Protein 1U2P (pdb70)

B-factor: mean 15.15, std 8.11, range [4.14, 44.36]

GO terms:
  GO:0005576 extracellular region (C, IDA)
  GO:0004725 protein tyrosine phosphatase activity (F, IDA)
  GO:0052067 symbiont-mediated perturbation of host phagocytosis (P, IMP)
  GO:0005515 protein binding (F, IPI)
  GO:0004725 protein tyrosine phosphatase activity (F, EXP)
  GO:0042025 host cell nucleus (C, EXP)
  GO:0005576 extracellular region (C, EXP)
  GO:0030430 host cell cytoplasm (C, EXP)
  GO:0004725 protein tyrosine phosphatase activity (F, TAS)
  GO:0005829 cytosol (C, TAS)
  GO:0033668 symbiont-mediated suppression of host apoptosis (P, TAS)
  GO:0141159 symbiont-mediated suppression of host phagosome acidification (P, EXP)
  GO:0052170 symbiont-mediated suppression of host innate immune response (P, EXP)
  GO:0052170 symbiont-mediated suppression of host innate immune response (P, IMP)

Foldseek 3Di:
DAEEEEEEAFQQAQRVLLQQVLLVVCVVVVCNVVYHYYYAHQYHPQAQHFHPPLRCVLCVVVPTHGGDGYHHDDPVQLPHQAYEYQAPVSQVVNVVVPRDPVRYYHQQCQQPPDDPDGHHQDDCVPDDSVSSNVSSVSSVRRCVSVVVVVVVVVVD

CATH classification: 3.40.50.2300

InterPro domains:
  IPR017867 Protein-tyrosine phosphatase, low molecular weight [PR00719] (7-24)
  IPR017867 Protein-tyrosine phosphatase, low molecular weight [PR00719] (50-66)
  IPR017867 Protein-tyrosine phosphatase, low molecular weight [PR00719] (82-97)
  IPR017867 Protein-tyrosine phosphatase, low molecular weight [PR00719] (124-139)
  IPR023485 Phosphotyrosine protein phosphatase I [PF01451] (6-155)
  IPR023485 Phosphotyrosine protein phosphatase I [SM00226] (5-152)
  IPR036196 Phosphotyrosine protein phosphatase I superfamily [SSF52788] (2-153)
  IPR050438 Low Molecular Weight Phosphotyrosine Protein Phosphatase [PTHR11717] (5-147)

Secondary structure (DSSP, 8-state):
-EEEEEEESSSSSHHHHHHHHHHHHHHHTT-TTTEEEEEEESS-TTTT----HHHHHHHHHTT--------B--HHHHTSSEEEESSHHHHHHHHHTT--GGGEEEGGGGSTT--SSPPPPPP-TTS-HHHHHHHHHHHHHHHHHHHHHHHHHHH-

Structure (mmCIF, N/CA/C/O backbone):
data_1U2P
#
_entry.id   1U2P
#
_cell.length_a   40.816
_cell.length_b   53.610
_cell.length_c   68.486
_cell.angle_alpha   90.00
_cell.angle_beta   90.00
_cell.angle_gamma   90.00
#
_symmetry.space_group_name_H-M   'P 21 21 21'
#
loop_
_entity.id
_entity.type
_entity.pdbx_description
1 polymer 'low molecular weight protein-tyrosine-phosphatase'
2 non-polymer 'CHLORIDE ION'
3 water water
#
loop_
_atom_site.group_PDB
_atom_site.id
_atom_site.type_symbol
_atom_site.label_atom_id
_atom_site.label_alt_id
_atom_site.label_comp_id
_atom_site.label_asym_id
_atom_site.label_entity_id
_atom_site.label_seq_id
_atom_site.pdbx_PDB_ins_code
_atom_site.Cartn_x
_atom_site.Cartn_y
_atom_site.Cartn_z
_atom_site.occupancy
_atom_site.B_iso_or_equiv
_atom_site.auth_seq_id
_atom_site.auth_comp_id
_atom_site.auth_asym_id
_atom_site.auth_atom_id
_atom_site.pdbx_PDB_model_num
ATOM 1 N N . PRO A 1 4 ? 6.719 -12.134 26.603 1.00 18.91 4 PRO A N 1
ATOM 2 C CA . PRO A 1 4 ? 6.735 -10.746 27.122 1.00 18.45 4 PRO A CA 1
ATOM 3 C C . PRO A 1 4 ? 6.209 -9.735 26.108 1.00 16.72 4 PRO A C 1
ATOM 4 O O . PRO A 1 4 ? 6.701 -9.658 24.983 1.00 16.64 4 PRO A O 1
ATOM 8 N N . LEU A 1 5 ? 5.207 -8.963 26.521 1.00 16.15 5 LEU A N 1
ATOM 9 C CA . LEU A 1 5 ? 4.605 -7.937 25.674 1.00 14.51 5 LEU A CA 1
ATOM 10 C C . LEU A 1 5 ? 5.700 -6.960 25.244 1.00 14.38 5 LEU A C 1
ATOM 11 O O . LEU A 1 5 ? 6.564 -6.600 26.042 1.00 15.34 5 LEU A O 1
ATOM 16 N N . HIS A 1 6 ? 5.657 -6.522 23.990 1.00 12.88 6 HIS A N 1
ATOM 17 C CA . HIS A 1 6 ? 6.683 -5.624 23.472 1.00 10.88 6 HIS A CA 1
ATOM 18 C C . HIS A 1 6 ? 6.117 -4.374 22.802 1.00 10.16 6 HIS A C 1
ATOM 19 O O . HIS A 1 6 ? 5.364 -4.462 21.829 1.00 7.78 6 HIS A O 1
ATOM 26 N N . VAL A 1 7 ? 6.484 -3.215 23.344 1.00 8.44 7 VAL A N 1
ATOM 27 C CA . VAL A 1 7 ? 6.057 -1.918 22.811 1.00 8.58 7 VAL A CA 1
ATOM 28 C C . VAL A 1 7 ? 7.324 -1.167 22.404 1.00 8.35 7 VAL A C 1
ATOM 29 O O . VAL A 1 7 ? 8.272 -1.091 23.181 1.00 8.28 7 VAL A O 1
ATOM 33 N N . THR A 1 8 ? 7.343 -0.615 21.194 1.00 8.73 8 THR A N 1
ATOM 34 C CA . THR A 1 8 ? 8.509 0.128 20.723 1.00 7.47 8 THR A CA 1
ATOM 35 C C . THR A 1 8 ? 8.079 1.499 20.188 1.00 8.22 8 THR A C 1
ATOM 36 O O . THR A 1 8 ? 7.047 1.622 19.523 1.00 9.29 8 THR A O 1
ATOM 40 N N . PHE A 1 9 ? 8.849 2.534 20.509 1.00 6.88 9 PHE A N 1
ATOM 41 C CA . PHE A 1 9 ? 8.537 3.879 20.040 1.00 5.51 9 PHE A CA 1
ATOM 42 C C . PHE A 1 9 ? 9.408 4.187 18.829 1.00 6.25 9 PHE A C 1
ATOM 43 O O . PHE A 1 9 ? 10.580 3.811 18.786 1.00 7.51 9 PHE A O 1
ATOM 51 N N . VAL A 1 10 ? 8.838 4.879 17.849 1.00 5.76 10 VAL A N 1
ATOM 52 C CA . VAL A 1 10 ? 9.568 5.181 16.624 1.00 6.44 10 VAL A CA 1
ATOM 53 C C . VAL A 1 10 ? 9.532 6.640 16.192 1.00 7.60 10 VAL A C 1
ATOM 54 O O . VAL A 1 10 ? 8.470 7.253 16.148 1.00 8.79 10 VAL A O 1
ATOM 58 N N . CYS A 1 11 ? 10.706 7.194 15.900 1.00 7.61 11 CYS A N 1
ATOM 59 C CA . CYS A 1 11 ? 10.804 8.546 15.369 1.00 8.65 11 CYS A CA 1
ATOM 60 C C . CYS A 1 11 ? 11.789 8.420 14.209 1.00 9.36 11 CYS A C 1
ATOM 61 O O . CYS A 1 11 ? 12.010 7.307 13.723 1.00 8.67 11 CYS A O 1
ATOM 64 N N . THR A 1 12 ? 12.378 9.518 13.752 1.00 9.22 12 THR A N 1
ATOM 65 C CA . THR A 1 12 ? 13.293 9.432 12.617 1.00 10.94 12 THR A CA 1
ATOM 66 C C . THR A 1 12 ? 14.740 9.089 12.970 1.00 11.23 12 THR A C 1
ATOM 67 O O . THR A 1 12 ? 15.311 8.147 12.413 1.00 11.76 12 THR A O 1
ATOM 71 N N . GLY A 1 13 ? 15.329 9.844 13.893 1.00 11.11 13 GLY A N 1
ATOM 72 C CA . GLY A 1 13 ? 16.713 9.601 14.272 1.00 11.58 13 GLY A CA 1
ATOM 73 C C . GLY A 1 13 ? 16.939 8.759 15.516 1.00 12.05 13 GLY A C 1
ATOM 74 O O . GLY A 1 13 ? 18.066 8.331 15.776 1.00 12.35 13 GLY A O 1
ATOM 75 N N . ASN A 1 14 ? 15.878 8.519 16.283 1.00 11.33 14 ASN A N 1
ATOM 76 C CA . ASN A 1 14 ? 15.960 7.730 17.513 1.00 12.10 14 ASN A CA 1
ATOM 77 C C . ASN A 1 14 ? 16.936 8.353 18.522 1.00 12.30 14 ASN A C 1
ATOM 78 O O . ASN A 1 14 ? 17.596 7.640 19.275 1.00 12.00 14 ASN A O 1
ATOM 83 N N . ILE A 1 15 ? 17.032 9.681 18.539 1.00 13.03 15 ILE A N 1
ATOM 84 C CA . ILE A 1 15 ? 17.917 10.347 19.492 1.00 14.33 15 ILE A CA 1
ATOM 85 C C . ILE A 1 15 ? 17.219 11.393 20.351 1.00 12.31 15 ILE A C 1
ATOM 86 O O . ILE A 1 15 ? 17.765 11.832 21.365 1.00 12.85 15 ILE A O 1
ATOM 91 N N . CYS A 1 16 ? 16.012 11.789 19.958 1.00 11.81 16 CYS A N 1
ATOM 92 C CA . CYS A 1 16 ? 15.263 12.780 20.720 1.00 10.43 16 CYS A CA 1
ATOM 93 C C . CYS A 1 16 ? 13.895 12.280 21.173 1.00 10.16 16 CYS A C 1
ATOM 94 O O . CYS A 1 16 ? 13.744 11.812 22.303 1.00 8.62 16 CYS A O 1
ATOM 97 N N . ARG A 1 17 ? 12.906 12.365 20.284 1.00 9.05 17 ARG A N 1
ATOM 98 C CA . ARG A 1 17 ? 11.538 11.954 20.610 1.00 7.80 17 ARG A CA 1
ATOM 99 C C . ARG A 1 17 ? 11.295 10.519 21.072 1.00 7.44 17 ARG A C 1
ATOM 100 O O . ARG A 1 17 ? 10.765 10.310 22.165 1.00 7.05 17 ARG A O 1
ATOM 108 N N . SER A 1 18 ? 11.659 9.531 20.260 1.00 8.43 18 SER A N 1
ATOM 109 C CA . SER A 1 18 ? 11.408 8.142 20.643 1.00 8.92 18 SER A CA 1
ATOM 110 C C . SER A 1 18 ? 12.175 7.654 21.872 1.00 8.72 18 SER A C 1
ATOM 111 O O . SER A 1 18 ? 11.611 6.956 22.718 1.00 8.86 18 SER A O 1
ATOM 114 N N . PRO A 1 19 ? 13.468 7.998 21.997 1.00 8.97 19 PRO A N 1
ATOM 115 C CA . PRO A 1 19 ? 14.137 7.503 23.204 1.00 8.77 19 PRO A CA 1
ATOM 116 C C . PRO A 1 19 ? 13.536 8.124 24.468 1.00 8.07 19 PRO A C 1
ATOM 117 O O . PRO A 1 19 ? 13.475 7.481 25.510 1.00 7.21 19 PRO A O 1
ATOM 121 N N . MET A 1 20 ? 13.086 9.372 24.376 1.00 7.31 20 MET A N 1
ATOM 122 C CA . MET A 1 20 ? 12.481 10.021 25.535 1.00 7.00 20 MET A CA 1
ATOM 123 C C . MET A 1 20 ? 11.227 9.261 25.958 1.00 8.12 20 MET A C 1
ATOM 124 O O . MET A 1 20 ? 11.023 8.986 27.146 1.00 7.00 20 MET A O 1
ATOM 129 N N . ALA A 1 21 ? 10.392 8.910 24.983 1.00 6.90 21 ALA A N 1
ATOM 130 C CA . ALA A 1 21 ? 9.169 8.179 25.273 1.00 5.45 21 ALA A CA 1
ATOM 131 C C . ALA A 1 21 ? 9.517 6.800 25.835 1.00 5.62 21 ALA A C 1
ATOM 132 O O . ALA A 1 21 ? 8.871 6.323 26.763 1.00 5.27 21 ALA A O 1
ATOM 134 N N . GLU A 1 22 ? 10.547 6.171 25.275 1.00 4.74 22 GLU A N 1
ATOM 135 C CA . GLU A 1 22 ? 10.972 4.852 25.737 1.00 6.34 22 GLU A CA 1
ATOM 136 C C . GLU A 1 22 ? 11.387 4.860 27.216 1.00 6.88 22 GLU A C 1
ATOM 137 O O . GLU A 1 22 ? 10.828 4.118 28.025 1.00 7.77 22 GLU A O 1
ATOM 143 N N . LYS A 1 23 ? 12.359 5.698 27.575 1.00 6.61 23 LYS A N 1
ATOM 144 C CA . LYS A 1 23 ? 12.830 5.736 28.963 1.00 6.17 23 LYS A CA 1
ATOM 145 C C . LYS A 1 23 ? 11.709 6.078 29.937 1.00 6.54 23 LYS A C 1
ATOM 146 O O . LYS A 1 23 ? 11.609 5.491 31.023 1.00 6.73 23 LYS A O 1
ATOM 152 N N . MET A 1 24 ? 10.866 7.028 29.549 1.00 5.79 24 MET A N 1
ATOM 153 C CA . MET A 1 24 ? 9.748 7.441 30.387 1.00 5.90 24 MET A CA 1
ATOM 154 C C . MET A 1 24 ? 8.751 6.315 30.637 1.00 6.09 24 MET A C 1
ATOM 155 O O . MET A 1 24 ? 8.396 6.034 31.779 1.00 6.25 24 MET A O 1
ATOM 160 N N . PHE A 1 25 ? 8.298 5.664 29.572 1.00 6.57 25 PHE A N 1
ATOM 161 C CA . PHE A 1 25 ? 7.325 4.591 29.728 1.00 6.64 25 PHE A CA 1
ATOM 162 C C . PHE A 1 25 ? 7.916 3.390 30.456 1.00 7.02 25 PHE A C 1
ATOM 163 O O . PHE A 1 25 ? 7.251 2.782 31.300 1.00 5.84 25 PHE A O 1
ATOM 171 N N . ALA A 1 26 ? 9.167 3.055 30.147 1.00 5.28 26 ALA A N 1
ATOM 172 C CA . ALA A 1 26 ? 9.815 1.918 30.800 1.00 6.53 26 ALA A CA 1
ATOM 173 C C . ALA A 1 26 ? 9.916 2.143 32.309 1.00 6.17 26 ALA A C 1
ATOM 174 O O . ALA A 1 26 ? 9.622 1.244 33.102 1.00 5.56 26 ALA A O 1
ATOM 176 N N . GLN A 1 27 ? 10.315 3.347 32.707 1.00 6.96 27 GLN A N 1
ATOM 177 C CA . GLN A 1 27 ? 10.455 3.662 34.126 1.00 7.20 27 GLN A CA 1
ATOM 178 C C . GLN A 1 27 ? 9.096 3.633 34.822 1.00 6.43 27 GLN A C 1
ATOM 179 O O . GLN A 1 27 ? 8.979 3.145 35.946 1.00 6.93 27 GLN A O 1
ATOM 185 N N . GLN A 1 28 ? 8.071 4.149 34.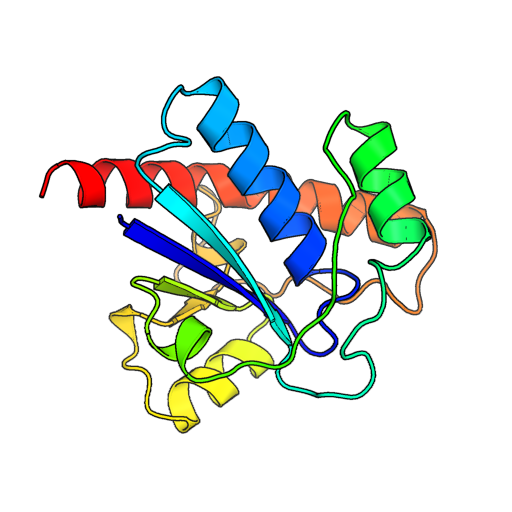150 1.00 6.41 28 GLN A N 1
ATOM 186 C CA . GLN A 1 28 ? 6.726 4.161 34.717 1.00 5.67 28 GLN A CA 1
ATOM 187 C C . GLN A 1 28 ? 6.219 2.738 34.955 1.00 5.82 28 GLN A C 1
ATOM 188 O O . GLN A 1 28 ? 5.544 2.464 35.952 1.00 6.07 28 GLN A O 1
ATOM 194 N N . LEU A 1 29 ? 6.540 1.829 34.042 1.00 5.24 29 LEU A N 1
ATOM 195 C CA . LEU A 1 29 ? 6.122 0.443 34.205 1.00 6.02 29 LEU A CA 1
ATOM 196 C C . LEU A 1 29 ? 6.852 -0.176 35.394 1.00 7.09 29 LEU A C 1
ATOM 197 O O . LEU A 1 29 ? 6.274 -0.976 36.140 1.00 6.55 29 LEU A O 1
ATOM 202 N N . ARG A 1 30 ? 8.120 0.191 35.577 1.00 6.21 30 ARG A N 1
ATOM 203 C CA . ARG A 1 30 ? 8.891 -0.346 36.695 1.00 8.34 30 ARG A CA 1
ATOM 204 C C . ARG A 1 30 ? 8.234 0.060 38.014 1.00 9.17 30 ARG A C 1
ATOM 205 O O . ARG A 1 30 ? 8.133 -0.742 38.937 1.00 9.46 30 ARG A O 1
ATOM 213 N N . HIS A 1 31 ? 7.785 1.307 38.099 1.00 8.69 31 HIS A N 1
ATOM 214 C CA . HIS A 1 31 ? 7.130 1.793 39.312 1.00 10.16 31 HIS A CA 1
ATOM 215 C C . HIS A 1 31 ? 5.850 1.006 39.585 1.00 11.58 31 HIS A C 1
ATOM 216 O O . HIS A 1 31 ? 5.451 0.839 40.738 1.00 10.78 31 HIS A O 1
ATOM 223 N N . ARG A 1 32 ? 5.214 0.521 38.521 1.00 9.26 32 ARG A N 1
ATOM 224 C CA . ARG A 1 32 ? 3.981 -0.254 38.645 1.00 10.46 32 ARG A CA 1
ATOM 225 C C . ARG A 1 32 ? 4.260 -1.740 38.882 1.00 10.13 32 ARG A C 1
ATOM 226 O O . ARG A 1 32 ? 3.331 -2.529 39.065 1.00 9.72 32 ARG A O 1
ATOM 234 N N . GLY A 1 33 ? 5.535 -2.117 38.867 1.00 9.45 33 GLY A N 1
ATOM 235 C CA . GLY A 1 33 ? 5.894 -3.508 39.076 1.00 11.47 33 GLY A CA 1
ATOM 236 C C . GLY A 1 33 ? 5.566 -4.362 37.864 1.00 11.82 33 GLY A C 1
ATOM 237 O O . GLY A 1 33 ? 5.292 -5.554 37.990 1.00 11.27 33 GLY A O 1
ATOM 238 N N . LEU A 1 34 ? 5.606 -3.751 36.684 1.00 12.21 34 LEU A N 1
ATOM 239 C CA . LEU A 1 34 ? 5.302 -4.455 35.445 1.00 11.91 34 LEU A CA 1
ATOM 240 C C . LEU A 1 34 ? 6.508 -4.529 34.512 1.00 12.02 34 LEU A C 1
ATOM 241 O O . LEU A 1 34 ? 6.376 -4.889 33.343 1.00 13.15 34 LEU A O 1
ATOM 246 N N . GLY A 1 35 ? 7.685 -4.204 35.042 1.00 11.43 35 GLY A N 1
ATOM 247 C CA . GLY A 1 35 ? 8.899 -4.212 34.243 1.00 11.74 35 GLY A CA 1
ATOM 248 C C . GLY A 1 35 ? 9.329 -5.547 33.658 1.00 12.86 35 GLY A C 1
ATOM 249 O O . GLY A 1 35 ? 9.991 -5.582 32.621 1.00 12.25 35 GLY A O 1
ATOM 250 N N . ASP A 1 36 ? 8.977 -6.647 34.315 1.00 12.09 36 ASP A N 1
ATOM 251 C CA . ASP A 1 36 ? 9.357 -7.959 33.805 1.00 13.37 36 ASP A CA 1
ATOM 252 C C . ASP A 1 36 ? 8.353 -8.469 32.774 1.00 13.59 36 ASP A C 1
ATOM 253 O O . ASP A 1 36 ? 8.673 -9.337 31.962 1.00 13.95 36 ASP A O 1
ATOM 258 N N . ALA A 1 37 ? 7.143 -7.920 32.810 1.00 13.46 37 ALA A N 1
ATOM 259 C CA . ALA A 1 37 ? 6.077 -8.337 31.904 1.00 12.35 37 ALA A CA 1
ATOM 260 C C . ALA A 1 37 ? 6.028 -7.579 30.583 1.00 12.75 37 ALA A C 1
ATOM 261 O O . ALA A 1 37 ? 5.372 -8.019 29.640 1.00 13.92 37 ALA A O 1
ATOM 263 N N . VAL A 1 38 ? 6.706 -6.439 30.511 1.00 11.20 38 VAL A N 1
ATOM 264 C CA . VAL A 1 38 ? 6.682 -5.642 29.290 1.00 10.31 38 VAL A CA 1
ATOM 265 C C . VAL A 1 38 ? 8.065 -5.171 28.860 1.00 12.12 38 VAL A C 1
ATOM 266 O O . VAL A 1 38 ? 8.821 -4.606 29.655 1.00 12.32 38 VAL A O 1
ATOM 270 N N . ARG A 1 39 ? 8.391 -5.414 27.596 1.00 9.55 39 ARG A N 1
ATOM 271 C CA . ARG A 1 39 ? 9.665 -4.990 27.045 1.00 10.92 39 ARG A CA 1
ATOM 272 C C . ARG A 1 39 ? 9.408 -3.691 26.292 1.00 8.84 39 ARG A C 1
ATOM 273 O O . ARG A 1 39 ? 8.491 -3.614 25.476 1.00 8.95 39 ARG A O 1
ATOM 281 N N . VAL A 1 40 ? 10.206 -2.669 26.576 1.00 9.64 40 VAL A N 1
ATOM 282 C CA . VAL A 1 40 ? 10.045 -1.378 25.910 1.00 8.06 40 VAL A CA 1
ATOM 283 C C . VAL A 1 40 ? 11.332 -0.983 25.197 1.00 9.34 40 VAL A C 1
ATOM 284 O O . VAL A 1 40 ? 12.407 -0.985 25.795 1.00 10.03 40 VAL A O 1
ATOM 288 N N . THR A 1 41 ? 11.217 -0.638 23.917 1.00 10.45 41 THR A N 1
ATOM 289 C CA . THR A 1 41 ? 12.373 -0.242 23.118 1.00 10.79 41 THR A CA 1
ATOM 290 C C . THR A 1 41 ? 11.983 0.911 22.205 1.00 9.64 41 THR A C 1
ATOM 291 O O . THR A 1 41 ? 10.866 1.411 22.271 1.00 9.83 41 THR A O 1
ATOM 295 N N . SER A 1 42 ? 12.916 1.333 21.359 1.00 9.55 42 SER A N 1
ATOM 296 C CA . SER A 1 42 ? 12.653 2.398 20.399 1.00 9.74 42 SER A CA 1
ATOM 297 C C . SER A 1 42 ? 13.642 2.297 19.246 1.00 10.00 42 SER A C 1
ATOM 298 O O . SER A 1 42 ? 14.713 1.708 19.383 1.00 11.06 42 SER A O 1
ATOM 301 N N . ALA A 1 43 ? 13.274 2.867 18.106 1.00 9.53 43 ALA A N 1
ATOM 302 C CA . ALA A 1 43 ? 14.136 2.835 16.933 1.00 9.57 43 ALA A CA 1
ATOM 303 C C . ALA A 1 43 ? 13.776 3.985 16.010 1.00 10.34 43 ALA A C 1
ATOM 304 O O . ALA A 1 43 ? 12.735 4.622 16.174 1.00 9.13 43 ALA A O 1
ATOM 306 N N . GLY A 1 44 ? 14.647 4.257 15.046 1.00 10.17 44 GLY A N 1
ATOM 307 C CA . GLY A 1 44 ? 14.383 5.330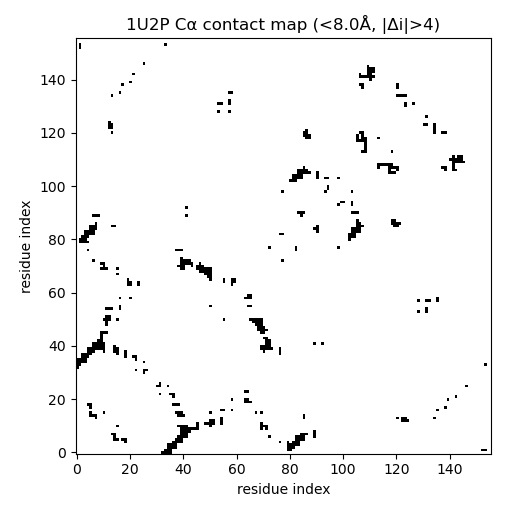 14.113 1.00 11.78 44 GLY A CA 1
ATOM 308 C C . GLY A 1 44 ? 14.187 4.796 12.711 1.00 12.65 44 GLY A C 1
ATOM 309 O O . GLY A 1 44 ? 14.699 3.730 12.365 1.00 13.52 44 GLY A O 1
ATOM 310 N N . THR A 1 45 ? 13.434 5.526 11.899 1.00 14.16 45 THR A N 1
ATOM 311 C CA . THR A 1 45 ? 13.198 5.105 10.526 1.00 15.28 45 THR A CA 1
ATOM 312 C C . THR A 1 45 ? 14.486 5.271 9.722 1.00 17.66 45 THR A C 1
ATOM 313 O O . THR A 1 45 ? 14.744 4.518 8.782 1.00 18.82 45 THR A O 1
ATOM 317 N N . GLY A 1 46 ? 15.294 6.254 10.112 1.00 18.48 46 GLY A N 1
ATOM 318 C CA . GLY A 1 46 ? 16.554 6.509 9.432 1.00 20.89 46 GLY A CA 1
ATOM 319 C C . GLY A 1 46 ? 17.717 5.857 10.158 1.00 22.47 46 GLY A C 1
ATOM 320 O O . GLY A 1 46 ? 17.533 5.283 11.225 1.00 21.45 46 GLY A O 1
ATOM 321 N N . ASN A 1 47 ? 18.920 5.946 9.597 1.00 25.25 47 ASN A N 1
ATOM 322 C CA . ASN A 1 47 ? 20.081 5.325 10.229 1.00 28.12 47 ASN A CA 1
ATOM 323 C C . ASN A 1 47 ? 21.275 6.259 10.401 1.00 29.12 47 ASN A C 1
ATOM 324 O O . ASN A 1 47 ? 22.412 5.801 10.512 1.00 29.77 47 ASN A O 1
ATOM 329 N N . TRP A 1 48 ? 21.021 7.562 10.434 1.00 30.31 48 TRP A N 1
ATOM 330 C CA . TRP A 1 48 ? 22.094 8.542 10.572 1.00 31.89 48 TRP A CA 1
ATOM 331 C C . TRP A 1 48 ? 22.655 8.660 11.993 1.00 31.67 48 TRP A C 1
ATOM 332 O O . TRP A 1 48 ? 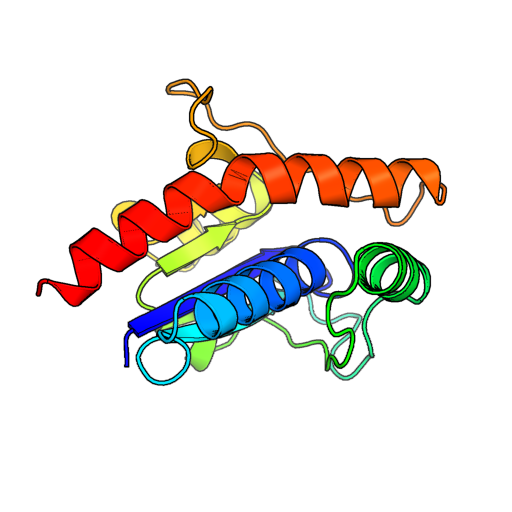23.596 9.419 12.224 1.00 32.54 48 TRP A O 1
ATOM 343 N N . HIS A 1 49 ? 22.102 7.904 12.938 1.00 30.60 49 HIS A N 1
ATOM 344 C CA . HIS A 1 49 ? 22.575 7.975 14.322 1.00 28.87 49 HIS A CA 1
ATOM 345 C C . HIS A 1 49 ? 22.803 6.620 14.994 1.00 28.48 49 HIS A C 1
ATOM 346 O O . HIS A 1 49 ? 23.051 6.560 16.199 1.00 29.10 49 HIS A O 1
ATOM 353 N N . VAL A 1 50 ? 22.728 5.538 14.227 1.00 26.97 50 VAL A N 1
ATOM 354 C CA . VAL A 1 50 ? 22.910 4.203 14.786 1.00 26.07 50 VAL A CA 1
ATOM 355 C C . VAL A 1 50 ? 24.133 4.092 15.696 1.00 26.36 50 VAL A C 1
ATOM 356 O O . VAL A 1 50 ? 25.267 4.293 15.259 1.00 27.54 50 VAL A O 1
ATOM 360 N N . GLY A 1 51 ? 23.887 3.770 16.962 1.00 25.12 51 GLY A N 1
ATOM 361 C CA . GLY A 1 51 ? 24.965 3.626 17.923 1.00 24.33 51 GLY A CA 1
ATOM 362 C C . GLY A 1 51 ? 25.187 4.840 18.806 1.00 23.20 51 GLY A C 1
ATOM 363 O O . GLY A 1 51 ? 25.890 4.760 19.815 1.00 24.45 51 GLY A O 1
ATOM 364 N N . SER A 1 52 ? 24.585 5.966 18.441 1.00 22.81 52 SER A N 1
ATOM 365 C CA . SER A 1 52 ? 24.746 7.191 19.213 1.00 22.29 52 SER A CA 1
ATOM 366 C C . SER A 1 52 ? 23.883 7.201 20.468 1.00 21.42 52 SER A C 1
ATOM 367 O O . SER A 1 52 ? 22.855 6.523 20.534 1.00 19.34 52 SER A O 1
ATOM 370 N N . CYS A 1 53 ? 24.315 7.959 21.471 1.00 19.34 53 CYS A N 1
ATOM 371 C CA . CYS A 1 53 ? 23.549 8.074 22.701 1.00 19.40 53 CYS A CA 1
ATOM 372 C C . CYS A 1 53 ? 22.412 9.040 22.389 1.00 17.71 53 CYS A C 1
ATOM 373 O O . CYS A 1 53 ? 22.345 9.592 21.290 1.00 16.36 53 CYS A O 1
ATOM 376 N N . ALA A 1 54 ? 21.511 9.237 23.341 1.00 17.65 54 ALA A N 1
ATOM 377 C CA . ALA A 1 54 ? 20.405 10.158 23.134 1.00 15.20 54 ALA A CA 1
ATOM 378 C C . ALA A 1 54 ? 20.975 11.570 23.079 1.00 15.70 54 ALA A C 1
ATOM 379 O O . ALA A 1 54 ? 22.059 11.830 23.602 1.00 14.56 54 ALA A O 1
ATOM 381 N N . ASP A 1 55 ? 20.250 12.482 22.445 1.00 14.95 55 ASP A N 1
ATOM 382 C CA . ASP A 1 55 ? 20.702 13.861 22.355 1.00 15.66 55 ASP A CA 1
ATOM 383 C C . ASP A 1 55 ? 20.911 14.415 23.766 1.00 16.20 55 ASP A C 1
ATOM 384 O O . ASP A 1 55 ? 20.055 14.263 24.641 1.00 14.90 55 ASP A O 1
ATOM 389 N N . GLU A 1 56 ? 22.059 15.047 23.982 1.00 16.53 56 GLU A N 1
ATOM 390 C CA . GLU A 1 56 ? 22.398 15.617 25.280 1.00 16.69 56 GLU A CA 1
ATOM 391 C C . GLU A 1 56 ? 21.251 16.392 25.923 1.00 15.17 56 GLU A C 1
ATOM 392 O O . GLU A 1 56 ? 21.073 16.345 27.141 1.00 14.00 56 GLU A O 1
ATOM 398 N N . ARG A 1 57 ? 20.468 17.097 25.110 1.00 14.24 57 ARG A N 1
ATOM 399 C CA . ARG A 1 57 ? 19.348 17.875 25.631 1.00 12.77 57 ARG A CA 1
ATOM 400 C C . ARG A 1 57 ? 18.179 16.974 26.025 1.00 12.36 57 ARG A C 1
ATOM 401 O O . ARG A 1 57 ? 17.415 17.301 26.932 1.00 11.26 57 ARG A O 1
ATOM 409 N N . ALA A 1 58 ? 18.044 15.841 25.341 1.00 11.34 58 ALA A N 1
ATOM 410 C CA . ALA A 1 58 ? 16.980 14.890 25.645 1.00 12.10 58 ALA A CA 1
ATOM 411 C C . ALA A 1 58 ? 17.300 14.240 26.990 1.00 12.04 58 ALA A C 1
ATOM 412 O O . ALA A 1 58 ? 16.431 14.101 27.852 1.00 12.57 58 ALA A O 1
ATOM 414 N N . ALA A 1 59 ? 18.557 13.849 27.168 1.00 11.74 59 ALA A N 1
ATOM 415 C CA . ALA A 1 59 ? 18.987 13.239 28.419 1.00 10.37 59 ALA A CA 1
ATOM 416 C C . ALA A 1 59 ? 18.849 14.282 29.521 1.00 9.88 59 ALA A C 1
ATOM 417 O O . ALA A 1 59 ? 18.482 13.964 30.647 1.00 10.23 59 ALA A O 1
ATOM 419 N N . GLY A 1 60 ? 19.134 15.535 29.180 1.00 9.82 60 GLY A N 1
ATOM 420 C CA . GLY A 1 60 ? 19.037 16.609 30.155 1.00 9.85 60 GLY A CA 1
ATOM 421 C C . GLY A 1 60 ? 17.644 16.772 30.733 1.00 10.55 60 GLY A C 1
ATOM 422 O O . GLY A 1 60 ? 17.483 16.903 31.948 1.00 7.76 60 GLY A O 1
ATOM 423 N N . VAL A 1 61 ? 16.631 16.771 29.869 1.00 9.48 61 VAL A N 1
ATOM 424 C CA . VAL A 1 61 ? 15.257 16.926 30.332 1.00 8.28 61 VAL A CA 1
ATOM 425 C C . VAL A 1 61 ? 14.796 15.668 31.060 1.00 8.86 61 VAL A C 1
ATOM 426 O O . VAL A 1 61 ? 14.082 15.750 32.059 1.00 7.60 61 VAL A O 1
ATOM 430 N N . LEU A 1 62 ? 15.200 14.504 30.558 1.00 6.90 62 LEU A N 1
ATOM 431 C CA . LEU A 1 62 ? 14.827 13.248 31.199 1.00 8.67 62 LEU A CA 1
ATOM 432 C C . LEU A 1 62 ? 15.328 13.276 32.637 1.00 8.61 62 LEU A C 1
ATOM 433 O O . LEU A 1 62 ? 14.582 13.009 33.580 1.00 8.55 62 LEU A O 1
ATOM 438 N N . ARG A 1 63 ? 16.601 13.621 32.788 1.00 9.99 63 ARG A N 1
ATOM 439 C CA . ARG A 1 63 ? 17.239 13.707 34.092 1.00 10.18 63 ARG A CA 1
ATOM 440 C C . ARG A 1 63 ? 16.568 14.768 34.962 1.00 8.66 63 ARG A C 1
ATOM 441 O O . ARG A 1 63 ? 16.386 14.572 36.161 1.00 9.48 63 ARG A O 1
ATOM 449 N N . ALA A 1 64 ? 16.197 15.891 34.354 1.00 10.46 64 ALA A N 1
ATOM 450 C CA . ALA A 1 64 ? 15.546 16.973 35.087 1.00 10.84 64 ALA A CA 1
ATOM 451 C C . ALA A 1 64 ? 14.220 16.517 35.691 1.00 11.27 64 ALA A C 1
ATOM 452 O O . ALA A 1 64 ? 13.694 17.151 36.608 1.00 10.77 64 ALA A O 1
ATOM 454 N N . HIS A 1 65 ? 13.677 15.419 35.172 1.00 10.46 65 HIS A N 1
ATOM 455 C CA . HIS A 1 65 ? 12.414 14.891 35.675 1.00 8.60 65 HIS A CA 1
ATOM 456 C C . HIS A 1 65 ? 12.586 13.550 36.396 1.00 8.89 65 HIS A C 1
ATOM 457 O O . HIS A 1 65 ? 11.606 12.882 36.730 1.00 7.68 65 HIS A O 1
ATOM 464 N N . GLY A 1 66 ? 13.838 13.168 36.636 1.00 8.20 66 GLY A N 1
ATOM 465 C CA . GLY A 1 66 ? 14.116 11.937 37.358 1.00 9.53 66 GLY A CA 1
ATOM 466 C C . GLY A 1 66 ? 14.111 10.629 36.591 1.00 9.08 66 GLY A C 1
ATOM 467 O O . GLY A 1 66 ? 14.128 9.558 37.203 1.00 8.52 66 GLY A O 1
ATOM 468 N N . TYR A 1 67 ? 14.092 10.701 35.264 1.00 9.82 67 TYR A N 1
ATOM 469 C CA . TYR A 1 67 ? 14.088 9.499 34.439 1.00 8.73 67 TYR A CA 1
ATOM 470 C C . TYR A 1 67 ? 15.484 9.093 33.965 1.00 9.89 67 TYR A C 1
ATOM 471 O O . TYR A 1 67 ? 16.385 9.924 33.884 1.00 8.84 67 TYR A O 1
ATOM 480 N N . PRO A 1 68 ? 15.673 7.798 33.650 1.00 9.80 68 PRO A N 1
ATOM 481 C CA . PRO A 1 68 ? 16.958 7.272 33.173 1.00 11.06 68 PRO A CA 1
ATOM 482 C C . PRO A 1 68 ? 17.265 7.872 31.799 1.00 11.34 68 PRO A C 1
ATOM 483 O O . PRO A 1 68 ? 16.349 8.312 31.099 1.00 10.32 68 PRO A O 1
ATOM 487 N N . THR A 1 69 ? 18.540 7.879 31.415 1.00 11.21 69 THR A N 1
ATOM 488 C CA . THR A 1 69 ? 18.954 8.453 30.136 1.00 12.77 69 THR A CA 1
ATOM 489 C C . THR A 1 69 ? 19.790 7.536 29.236 1.00 14.05 69 THR A C 1
ATOM 490 O O . THR A 1 69 ? 20.002 7.853 28.065 1.00 13.19 69 THR A O 1
ATOM 494 N N . ASP A 1 70 ? 20.272 6.415 29.768 1.00 14.38 70 ASP A N 1
ATOM 495 C CA . ASP A 1 70 ? 21.090 5.503 28.968 1.00 16.31 70 ASP A CA 1
ATOM 496 C C . ASP A 1 70 ? 20.379 5.089 27.683 1.00 14.84 70 ASP A C 1
ATOM 497 O O . ASP A 1 70 ? 19.221 4.675 27.709 1.00 12.91 70 ASP A O 1
ATOM 502 N N . HIS A 1 71 ? 21.079 5.194 26.558 1.00 14.50 71 HIS A N 1
ATOM 503 C CA . HIS A 1 71 ? 20.476 4.855 25.276 1.00 14.67 71 HIS A CA 1
ATOM 504 C C . HIS A 1 71 ? 21.484 4.619 24.155 1.00 15.51 71 HIS A C 1
ATOM 505 O O . HIS A 1 71 ? 22.566 5.213 24.130 1.00 15.07 71 HIS A O 1
ATOM 512 N N . ARG A 1 72 ? 21.113 3.738 23.233 1.00 16.73 72 ARG A N 1
ATOM 513 C CA . ARG A 1 72 ? 21.931 3.426 22.066 1.00 18.68 72 ARG A CA 1
ATOM 514 C C . ARG A 1 72 ? 20.979 3.441 20.871 1.00 17.58 72 ARG A C 1
ATOM 515 O O . ARG A 1 72 ? 20.186 2.517 20.689 1.00 16.30 72 ARG A O 1
ATOM 523 N N . ALA A 1 73 ? 21.053 4.505 20.077 1.00 15.83 73 ALA A N 1
ATOM 524 C CA . ALA A 1 73 ? 20.193 4.673 18.912 1.00 16.01 73 ALA A CA 1
ATOM 525 C C . ALA A 1 73 ? 20.295 3.507 17.938 1.00 17.27 73 ALA A C 1
ATOM 526 O O . ALA A 1 73 ? 21.372 2.947 17.734 1.00 17.28 73 ALA A O 1
ATOM 528 N N . ALA A 1 74 ? 19.164 3.155 17.335 1.00 16.73 74 ALA A N 1
ATOM 529 C CA . ALA A 1 74 ? 19.108 2.059 16.376 1.00 16.08 74 ALA A CA 1
ATOM 530 C C . ALA A 1 74 ? 18.055 2.346 15.314 1.00 16.56 74 ALA A C 1
ATOM 531 O O . ALA A 1 74 ? 17.123 3.117 15.548 1.00 14.45 74 ALA A O 1
ATOM 533 N N . GLN A 1 75 ? 18.208 1.737 14.141 1.00 15.11 75 GLN A N 1
ATOM 534 C CA . GLN A 1 75 ? 17.233 1.922 13.074 1.00 14.51 75 GLN A CA 1
ATOM 535 C C . GLN A 1 75 ? 16.217 0.796 13.184 1.00 13.78 75 GLN A C 1
ATOM 536 O O . GLN A 1 75 ? 16.538 -0.288 13.666 1.00 12.75 75 GLN A O 1
ATOM 542 N N . VAL A 1 76 ? 14.989 1.061 12.751 1.00 14.28 76 VAL A N 1
ATOM 543 C CA . VAL A 1 76 ? 13.932 0.063 12.801 1.00 15.24 76 VAL A CA 1
ATOM 544 C C . VAL A 1 76 ? 14.381 -1.220 12.105 1.00 16.84 76 VAL A C 1
ATOM 545 O O . VAL A 1 76 ? 14.809 -1.189 10.948 1.00 17.03 76 VAL A O 1
ATOM 549 N N . GLY A 1 77 ? 14.289 -2.338 12.821 1.00 16.92 77 GLY A N 1
ATOM 550 C CA . GLY A 1 77 ? 14.691 -3.619 12.265 1.00 19.09 77 GLY A CA 1
ATOM 551 C C . GLY A 1 77 ? 13.672 -4.715 12.514 1.00 21.07 77 GLY A C 1
ATOM 552 O O . GLY A 1 77 ? 12.540 -4.438 12.907 1.00 20.74 77 GLY A O 1
ATOM 553 N N . THR A 1 78 ? 14.078 -5.962 12.286 1.00 22.49 78 THR A N 1
ATOM 554 C CA . THR A 1 78 ? 13.207 -7.120 12.483 1.00 23.93 78 THR A CA 1
ATOM 555 C C . THR A 1 78 ? 12.597 -7.135 13.881 1.00 22.64 78 THR A C 1
ATOM 556 O O . THR A 1 78 ? 11.393 -7.341 14.046 1.00 21.50 78 THR A O 1
ATOM 560 N N . GLU A 1 79 ? 13.450 -6.925 14.878 1.00 20.99 79 GLU A N 1
ATOM 561 C CA . GLU A 1 79 ? 13.055 -6.914 16.279 1.00 20.92 79 GLU A CA 1
ATOM 562 C C . GLU A 1 79 ? 11.917 -5.929 16.556 1.00 19.41 79 GLU A C 1
ATOM 563 O O . GLU A 1 79 ? 10.944 -6.257 17.240 1.00 19.21 79 GLU A O 1
ATOM 569 N N . HIS A 1 80 ? 12.047 -4.719 16.024 1.00 16.17 80 HIS A N 1
ATOM 570 C CA . HIS A 1 80 ? 11.040 -3.683 16.225 1.00 15.42 80 HIS A CA 1
ATOM 571 C C . HIS A 1 80 ? 9.744 -3.952 15.463 1.00 14.01 80 HIS A C 1
ATOM 572 O O . HIS A 1 80 ? 8.655 -3.751 15.995 1.00 12.52 80 HIS A O 1
ATOM 579 N N . LEU A 1 81 ? 9.856 -4.410 14.221 1.00 14.66 81 LEU A N 1
ATOM 580 C CA . LEU A 1 81 ? 8.667 -4.701 13.423 1.00 15.69 81 LEU A CA 1
ATOM 581 C C . LEU A 1 81 ? 7.896 -5.893 13.988 1.00 15.32 81 LEU A C 1
ATOM 582 O O . LEU A 1 81 ? 6.764 -6.155 13.584 1.00 15.92 81 LEU A O 1
ATOM 587 N N . ALA A 1 82 ? 8.506 -6.607 14.928 1.00 14.56 82 ALA A N 1
ATOM 588 C CA . ALA A 1 82 ? 7.865 -7.766 15.540 1.00 15.48 82 ALA A CA 1
ATOM 589 C C . ALA A 1 82 ? 7.258 -7.430 16.900 1.00 14.02 82 ALA A C 1
ATOM 590 O O . ALA A 1 82 ? 6.816 -8.314 17.631 1.00 12.68 82 ALA A O 1
ATOM 592 N N . ALA A 1 83 ? 7.241 -6.148 17.241 1.00 12.06 83 ALA A N 1
ATOM 593 C CA . ALA A 1 83 ? 6.669 -5.723 18.511 1.00 9.97 83 ALA A CA 1
ATOM 594 C C . ALA A 1 83 ? 5.150 -5.857 18.461 1.00 9.24 83 ALA A C 1
ATOM 595 O O . ALA A 1 83 ? 4.550 -5.835 17.384 1.00 9.57 83 ALA A O 1
ATOM 597 N N . ASP A 1 84 ? 4.533 -6.006 19.629 1.00 7.10 84 ASP A N 1
ATOM 598 C CA . ASP A 1 84 ? 3.084 -6.116 19.712 1.00 9.28 84 ASP A CA 1
ATOM 599 C C . ASP A 1 84 ? 2.435 -4.776 19.384 1.00 9.37 84 ASP A C 1
ATOM 600 O O . ASP A 1 84 ? 1.283 -4.715 18.959 1.00 8.46 84 ASP A O 1
ATOM 605 N N . LEU A 1 85 ? 3.185 -3.698 19.578 1.00 8.94 85 LEU A N 1
ATOM 606 C CA . LEU A 1 85 ? 2.677 -2.368 19.265 1.00 8.73 85 LEU A CA 1
ATOM 607 C C . LEU A 1 85 ? 3.817 -1.449 18.863 1.00 8.53 85 LEU A C 1
ATOM 608 O O . LEU A 1 85 ? 4.841 -1.386 19.546 1.00 7.74 85 LEU A O 1
ATOM 613 N N . LEU A 1 86 ? 3.638 -0.752 17.742 1.00 7.24 86 LEU A N 1
ATOM 614 C CA . LEU A 1 86 ? 4.633 0.198 17.251 1.00 9.02 86 LEU A CA 1
ATOM 615 C C . LEU A 1 86 ? 4.029 1.580 17.463 1.00 7.42 86 LEU A C 1
ATOM 616 O O . LEU A 1 86 ? 3.024 1.919 16.839 1.00 7.45 86 LEU A O 1
ATOM 621 N N . VAL A 1 87 ? 4.641 2.377 18.334 1.00 7.73 87 VAL A N 1
ATOM 622 C CA . VAL A 1 87 ? 4.134 3.713 18.627 1.00 6.69 87 VAL A CA 1
ATOM 623 C C . VAL A 1 87 ? 4.872 4.791 17.843 1.00 7.16 87 VAL A C 1
ATOM 624 O O . VAL A 1 87 ? 6.037 5.081 18.108 1.00 8.53 87 VAL A O 1
ATOM 628 N N . ALA A 1 88 ? 4.177 5.383 16.877 1.00 7.30 88 ALA A N 1
ATOM 629 C CA . ALA A 1 88 ? 4.755 6.423 16.033 1.00 7.49 88 ALA A CA 1
ATOM 630 C C . ALA A 1 88 ? 4.699 7.778 16.723 1.00 7.41 88 ALA A C 1
ATOM 631 O O . ALA A 1 88 ? 3.677 8.141 17.300 1.00 7.79 88 ALA A O 1
ATOM 633 N N . LEU A 1 89 ? 5.796 8.526 16.660 1.00 7.34 89 LEU A N 1
ATOM 634 C CA . LEU A 1 89 ? 5.833 9.842 17.285 1.00 7.37 89 LEU A CA 1
ATOM 635 C C . LEU A 1 89 ? 5.044 10.855 16.455 1.00 7.64 89 LEU A C 1
ATOM 636 O O . LEU A 1 89 ? 4.349 11.712 17.012 1.00 7.39 89 LEU A O 1
ATOM 641 N N . ASP A 1 90 ? 5.141 10.765 15.130 1.00 8.67 90 ASP A N 1
ATOM 642 C CA . ASP A 1 90 ? 4.351 11.653 14.280 1.00 9.68 90 ASP A CA 1
ATOM 643 C C . ASP A 1 90 ? 3.710 10.885 13.124 1.00 10.75 90 ASP A C 1
ATOM 644 O O . ASP A 1 90 ? 3.971 9.692 12.936 1.00 10.80 90 ASP A O 1
ATOM 649 N N . ARG A 1 91 ? 2.855 11.562 12.364 1.00 10.54 91 ARG A N 1
ATOM 650 C CA . ARG A 1 91 ? 2.140 10.930 11.261 1.00 11.06 91 ARG A CA 1
ATOM 651 C C . ARG A 1 91 ? 3.023 10.395 10.137 1.00 10.46 91 ARG A C 1
ATOM 652 O O . ARG A 1 91 ? 2.619 9.486 9.408 1.00 8.38 91 ARG A O 1
ATOM 660 N N . ASN A 1 92 ? 4.221 10.955 9.997 1.00 9.27 92 ASN A N 1
ATOM 661 C CA . ASN A 1 92 ? 5.158 10.503 8.974 1.00 9.32 92 ASN A CA 1
ATOM 662 C C . ASN A 1 92 ? 5.675 9.117 9.368 1.00 9.11 92 ASN A C 1
ATOM 663 O O . ASN A 1 92 ? 5.772 8.209 8.540 1.00 7.80 92 ASN A O 1
ATOM 668 N N . HIS A 1 93 ? 6.013 8.963 10.642 1.00 9.26 93 HIS A N 1
ATOM 669 C CA . HIS A 1 93 ? 6.500 7.684 11.145 1.00 8.97 93 HIS A CA 1
ATOM 670 C C . HIS A 1 93 ? 5.413 6.627 10.954 1.00 9.16 93 HIS A C 1
ATOM 671 O O . HIS A 1 93 ? 5.692 5.506 10.531 1.00 9.20 93 HIS A O 1
ATOM 678 N N . ALA A 1 94 ? 4.169 6.991 11.254 1.00 8.49 94 ALA A N 1
ATOM 679 C CA . ALA A 1 94 ? 3.055 6.061 11.113 1.00 9.04 94 ALA A CA 1
ATOM 680 C C . ALA A 1 94 ? 2.874 5.572 9.672 1.00 9.94 94 ALA A C 1
ATOM 681 O O . ALA A 1 94 ? 2.699 4.379 9.435 1.00 9.11 94 ALA A O 1
ATOM 683 N N . ARG A 1 95 ? 2.910 6.485 8.706 1.00 9.51 95 ARG A N 1
ATOM 684 C CA . ARG A 1 95 ? 2.728 6.066 7.321 1.00 10.12 95 ARG A CA 1
ATOM 685 C C . ARG A 1 95 ? 3.896 5.207 6.831 1.00 9.87 95 ARG A C 1
ATOM 686 O O . ARG A 1 95 ? 3.704 4.300 6.022 1.00 10.07 95 ARG A O 1
ATOM 694 N N . LEU A 1 96 ? 5.102 5.471 7.328 1.00 8.51 96 LEU A N 1
ATOM 695 C CA . LEU A 1 96 ? 6.258 4.672 6.926 1.00 8.71 96 LEU A CA 1
ATOM 696 C C . LEU A 1 96 ? 6.128 3.248 7.469 1.00 10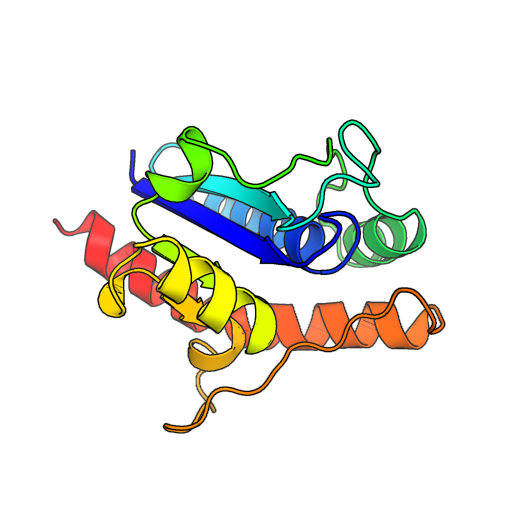.60 96 LEU A C 1
ATOM 697 O O . LEU A 1 96 ? 6.355 2.274 6.747 1.00 9.83 96 LEU A O 1
ATOM 702 N N . LEU A 1 97 ? 5.750 3.126 8.739 1.00 9.88 97 LEU A N 1
ATOM 703 C CA . LEU A 1 97 ? 5.585 1.811 9.351 1.00 10.08 97 LEU A CA 1
ATOM 704 C C . LEU A 1 97 ? 4.425 1.073 8.685 1.00 11.10 97 LEU A C 1
ATOM 705 O O . LEU A 1 97 ? 4.471 -0.142 8.495 1.00 10.67 97 LEU A O 1
ATOM 710 N N . ARG A 1 98 ? 3.385 1.818 8.329 1.00 11.44 98 ARG A N 1
ATOM 711 C CA . ARG A 1 98 ? 2.224 1.236 7.672 1.00 14.61 98 ARG A CA 1
ATOM 712 C C . ARG A 1 98 ? 2.638 0.693 6.299 1.00 14.75 98 ARG A C 1
ATOM 713 O O . ARG A 1 98 ? 2.362 -0.459 5.955 1.00 12.11 98 ARG A O 1
ATOM 721 N N . GLN A 1 99 ? 3.311 1.535 5.523 1.00 15.22 99 GLN A N 1
ATOM 722 C CA . GLN A 1 99 ? 3.765 1.164 4.186 1.00 17.02 99 GLN A CA 1
ATOM 723 C C . GLN A 1 99 ? 4.817 0.053 4.210 1.00 17.27 99 GLN A C 1
ATOM 724 O O . GLN A 1 99 ? 5.088 -0.589 3.192 1.00 18.05 99 GLN A O 1
ATOM 730 N N . LEU A 1 100 ? 5.390 -0.183 5.383 1.00 17.88 100 LEU A N 1
ATOM 731 C CA . LEU A 1 100 ? 6.400 -1.215 5.552 1.00 17.89 100 LEU A CA 1
ATOM 732 C C . LEU A 1 100 ? 5.740 -2.585 5.723 1.00 18.27 100 LEU A C 1
ATOM 733 O O . LEU A 1 100 ? 6.408 -3.617 5.668 1.00 18.58 100 LEU A O 1
ATOM 738 N N . GLY A 1 101 ? 4.429 -2.591 5.940 1.00 17.14 101 GLY A N 1
ATOM 739 C CA . GLY A 1 101 ? 3.722 -3.851 6.095 1.00 16.08 101 GLY A CA 1
ATOM 740 C C . GLY A 1 101 ? 3.076 -4.098 7.445 1.00 14.93 101 GLY A C 1
ATOM 741 O O . GLY A 1 101 ? 2.464 -5.14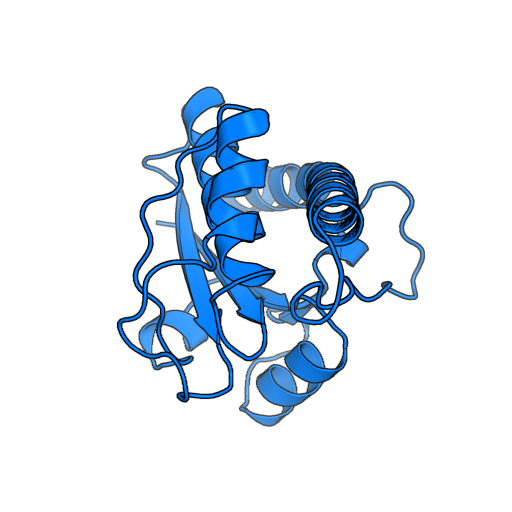6 7.649 1.00 16.03 101 GLY A O 1
ATOM 742 N N . VAL A 1 102 ? 3.209 -3.157 8.374 1.00 11.79 102 VAL A N 1
ATOM 743 C CA . VAL A 1 102 ? 2.597 -3.330 9.688 1.00 10.44 102 VAL A CA 1
ATOM 744 C C . VAL A 1 102 ? 1.129 -2.930 9.594 1.00 9.59 102 VAL A C 1
ATOM 745 O O . VAL A 1 102 ? 0.819 -1.820 9.168 1.00 8.75 102 VAL A O 1
ATOM 749 N N . GLU A 1 103 ? 0.229 -3.833 9.982 1.00 8.74 103 GLU A N 1
ATOM 750 C CA . GLU A 1 103 ? -1.202 -3.546 9.914 1.00 9.91 103 GLU A CA 1
ATOM 751 C C . GLU A 1 103 ? -1.572 -2.375 10.827 1.00 9.95 103 GLU A C 1
ATOM 752 O O . GLU A 1 103 ? -0.921 -2.137 11.845 1.00 9.20 103 GLU A O 1
ATOM 758 N N . ALA A 1 104 ? -2.620 -1.651 10.447 1.00 11.09 104 ALA A N 1
ATOM 759 C CA . ALA A 1 104 ? -3.085 -0.480 11.189 1.00 12.57 104 ALA A CA 1
ATOM 760 C C . ALA A 1 104 ? -3.225 -0.650 12.704 1.00 12.49 104 ALA A C 1
ATOM 761 O O . ALA A 1 104 ? -2.850 0.241 13.467 1.00 12.38 104 ALA A O 1
ATOM 763 N N . ALA A 1 105 ? -3.759 -1.784 13.144 1.00 11.04 105 ALA A N 1
ATOM 764 C CA . ALA A 1 105 ? -3.952 -2.019 14.574 1.00 12.12 105 ALA A CA 1
ATOM 765 C C . ALA A 1 105 ? -2.655 -1.991 15.387 1.00 12.37 105 ALA A C 1
ATOM 766 O O . ALA A 1 105 ? -2.677 -1.695 16.588 1.00 13.19 105 ALA A O 1
ATOM 768 N N . ARG A 1 106 ? -1.532 -2.293 14.740 1.00 8.98 106 ARG A N 1
ATOM 769 C CA . ARG A 1 106 ? -0.237 -2.311 15.421 1.00 11.24 106 ARG A CA 1
ATOM 770 C C . ARG A 1 106 ? 0.581 -1.032 15.251 1.00 10.15 106 ARG A C 1
ATOM 771 O O . ARG A 1 106 ? 1.718 -0.950 15.721 1.00 10.52 106 ARG A O 1
ATOM 779 N N . VAL A 1 107 ? 0.013 -0.043 14.567 1.00 8.24 107 VAL A N 1
ATOM 780 C CA . VAL A 1 107 ? 0.691 1.234 14.384 1.00 8.37 107 VAL A CA 1
ATOM 781 C C . VAL A 1 107 ? -0.212 2.317 14.940 1.00 10.09 107 VAL A C 1
ATOM 782 O O . VAL A 1 107 ? -1.260 2.617 14.369 1.00 10.41 107 VAL A O 1
ATOM 786 N N . ARG A 1 108 ? 0.182 2.893 16.069 1.00 9.06 108 ARG A N 1
ATOM 787 C CA . ARG A 1 108 ? -0.609 3.952 16.671 1.00 10.30 108 ARG A CA 1
ATOM 788 C C . ARG A 1 108 ? 0.254 5.135 17.065 1.00 9.08 108 ARG A C 1
ATOM 789 O O . ARG A 1 108 ? 1.362 4.970 17.565 1.00 9.28 108 ARG A O 1
ATOM 797 N N . MET A 1 109 ? -0.258 6.334 16.827 1.00 8.51 109 MET A N 1
ATOM 798 C CA . MET A 1 109 ? 0.490 7.530 17.175 1.00 8.75 109 MET A CA 1
ATOM 799 C C . MET A 1 109 ? 0.434 7.738 18.682 1.00 8.46 109 MET A C 1
ATOM 800 O O . MET A 1 109 ? -0.611 7.555 19.310 1.00 7.95 109 MET A O 1
ATOM 805 N N . LEU A 1 110 ? 1.571 8.104 19.262 1.00 6.80 110 LEU A N 1
ATOM 806 C CA . LEU A 1 110 ? 1.645 8.297 20.701 1.00 6.27 110 LEU A CA 1
ATOM 807 C C . LEU A 1 110 ? 0.506 9.136 21.265 1.00 5.37 110 LEU A C 1
ATOM 808 O O . LEU A 1 110 ? -0.167 8.724 22.205 1.00 6.88 110 LEU A O 1
ATOM 813 N N . ARG A 1 111 ? 0.269 10.302 20.678 1.00 5.81 111 ARG A N 1
ATOM 814 C CA . ARG A 1 111 ? -0.770 11.179 21.194 1.00 6.14 111 ARG A CA 1
ATOM 815 C C . ARG A 1 111 ? -2.201 10.660 21.088 1.00 7.02 111 ARG A C 1
ATOM 816 O O . ARG A 1 111 ? -3.116 11.254 21.651 1.00 7.20 111 ARG A O 1
ATOM 824 N N . SER A 1 112 ? -2.399 9.544 20.391 1.00 8.36 112 SER A N 1
ATOM 825 C CA . SER A 1 112 ? -3.739 8.971 20.297 1.00 7.52 112 SER A CA 1
ATOM 826 C C . SER A 1 112 ? -4.057 8.359 21.663 1.00 6.87 112 SER A C 1
ATOM 827 O O . SER A 1 112 ? -5.206 8.023 21.950 1.00 6.01 112 SER A O 1
ATOM 830 N N . PHE A 1 113 ? -3.033 8.217 22.503 1.00 5.92 113 PHE A N 1
ATOM 831 C CA . PHE A 1 113 ? -3.222 7.640 23.829 1.00 7.65 113 PHE A CA 1
ATOM 832 C C . PHE A 1 113 ? -3.498 8.691 24.898 1.00 7.50 113 PHE A C 1
ATOM 833 O O . PHE A 1 113 ? -3.827 8.356 26.037 1.00 6.89 113 PHE A O 1
ATOM 841 N N . ASP A 1 114 ? -3.358 9.961 24.530 1.00 7.50 114 ASP A N 1
ATOM 842 C CA . ASP A 1 114 ? -3.636 11.056 25.456 1.00 7.79 114 ASP A CA 1
ATOM 843 C C . ASP A 1 114 ? -5.140 10.983 25.712 1.00 8.28 114 ASP A C 1
ATOM 844 O O . ASP A 1 114 ? -5.930 10.883 24.775 1.00 10.17 114 ASP A O 1
ATOM 849 N N . PRO A 1 115 ? -5.557 11.017 26.985 1.00 9.28 115 PRO A N 1
ATOM 850 C CA . PRO A 1 115 ? -6.987 10.946 27.314 1.00 10.19 115 PRO A CA 1
ATOM 851 C C . PRO A 1 115 ? -7.853 12.029 26.671 1.00 12.42 115 PRO A C 1
ATOM 852 O O . PRO A 1 115 ? -9.075 11.887 26.583 1.00 12.22 115 PRO A O 1
ATOM 856 N N . ARG A 1 116 ? -7.217 13.104 26.217 1.00 12.64 116 ARG A N 1
ATOM 857 C CA . ARG A 1 116 ? -7.934 14.209 25.585 1.00 15.10 116 ARG A CA 1
ATOM 858 C C . ARG A 1 116 ? -7.912 14.096 24.062 1.00 16.06 116 ARG A C 1
ATOM 859 O O . ARG A 1 116 ? -8.423 14.966 23.360 1.00 16.22 116 ARG A O 1
ATOM 867 N N . SER A 1 117 ? -7.328 13.021 23.550 1.00 15.99 117 SER A N 1
ATOM 868 C CA . SER A 1 117 ? -7.230 12.856 22.107 1.00 18.14 117 SER A CA 1
ATOM 869 C C . SER A 1 117 ? -8.551 12.619 21.395 1.00 20.25 117 SER A C 1
ATOM 870 O O . SER A 1 117 ? -9.447 11.951 21.914 1.00 20.31 117 SER A O 1
ATOM 873 N N . GLY A 1 118 ? -8.658 13.183 20.197 1.00 21.79 118 GLY A N 1
ATOM 874 C CA . GLY A 1 118 ? -9.847 12.998 19.392 1.00 24.33 118 GLY A CA 1
ATOM 875 C C . GLY A 1 118 ? -9.513 11.936 18.363 1.00 25.53 118 GLY A C 1
ATOM 876 O O . GLY A 1 118 ? -8.433 11.344 18.413 1.00 25.49 118 GLY A O 1
ATOM 877 N N . THR A 1 119 ? -10.425 11.687 17.430 1.00 25.10 119 THR A N 1
ATOM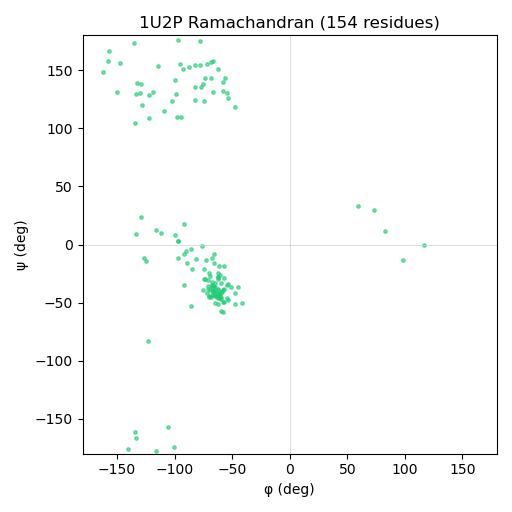 878 C CA . THR A 1 119 ? -10.191 10.690 16.392 1.00 25.46 119 THR A CA 1
ATOM 879 C C . THR A 1 119 ? -8.918 11.033 15.622 1.00 24.36 119 THR A C 1
ATOM 880 O O . THR A 1 119 ? -8.242 10.154 15.093 1.00 24.29 119 THR A O 1
ATOM 884 N N . HIS A 1 120 ? -8.599 12.321 15.564 1.00 23.91 120 HIS A N 1
ATOM 885 C CA . HIS A 1 120 ? -7.409 12.781 14.863 1.00 23.98 120 HIS A CA 1
ATOM 886 C C . HIS A 1 120 ? -6.250 12.921 15.849 1.00 22.31 120 HIS A C 1
ATOM 887 O O . HIS A 1 120 ? -6.247 13.809 16.705 1.00 23.87 120 HIS A O 1
ATOM 894 N N . ALA A 1 121 ? -5.272 12.029 15.728 1.00 17.91 121 ALA A N 1
ATOM 895 C CA . ALA A 1 121 ? -4.106 12.039 16.608 1.00 15.71 121 ALA A CA 1
ATOM 896 C C . ALA A 1 121 ? -3.123 13.132 16.208 1.00 13.34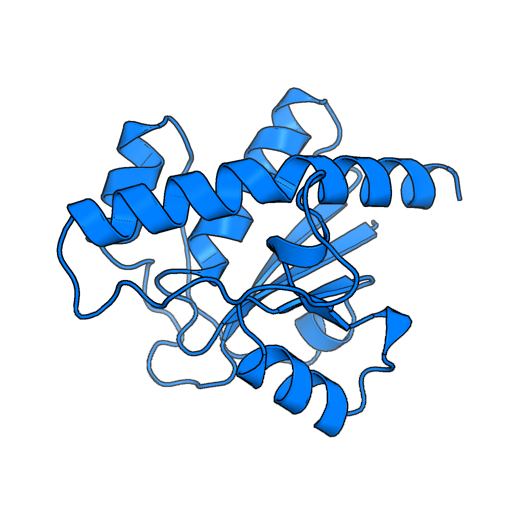 121 ALA A C 1
ATOM 897 O O . ALA A 1 121 ? -2.827 13.307 15.028 1.00 13.11 121 ALA A O 1
ATOM 899 N N . LEU A 1 122 ? -2.615 13.857 17.202 1.00 11.91 122 LEU A N 1
ATOM 900 C CA . LEU A 1 122 ? -1.667 14.948 16.975 1.00 11.04 122 LEU A CA 1
ATOM 901 C C . LEU A 1 122 ? -0.217 14.466 16.929 1.00 10.05 122 LEU A C 1
ATOM 902 O O . LEU A 1 122 ? 0.128 13.451 17.533 1.00 9.04 122 LEU A O 1
ATOM 907 N N . ASP A 1 123 ? 0.627 15.202 16.212 1.00 9.08 123 ASP A N 1
ATOM 908 C CA . ASP A 1 123 ? 2.047 14.864 16.114 1.00 9.12 123 ASP A CA 1
ATOM 909 C C . ASP A 1 123 ? 2.817 15.390 17.323 1.00 8.68 123 ASP A C 1
ATOM 910 O O . ASP A 1 123 ? 2.405 16.355 17.972 1.00 9.13 123 ASP A O 1
ATOM 915 N N . VAL A 1 124 ? 3.932 14.739 17.626 1.00 8.98 124 VAL A N 1
ATOM 916 C CA . VAL A 1 124 ? 4.814 15.200 18.689 1.00 7.70 124 VAL A CA 1
ATOM 917 C C . VAL A 1 124 ? 5.900 15.858 17.839 1.00 7.88 124 VAL A C 1
ATOM 918 O O . VAL A 1 124 ? 6.471 15.212 16.957 1.00 6.28 124 VAL A O 1
ATOM 922 N N . GLU A 1 125 ? 6.163 17.138 18.073 1.00 6.98 125 GLU A N 1
ATOM 923 C CA . GLU A 1 125 ? 7.163 17.854 17.289 1.00 9.35 125 GLU A CA 1
ATOM 924 C C . GLU A 1 125 ? 8.605 17.489 17.628 1.00 9.76 125 GLU A C 1
ATOM 925 O O . GLU A 1 125 ? 8.944 17.253 18.786 1.00 9.72 125 GLU A O 1
ATOM 931 N N . ASP A 1 126 ? 9.448 17.450 16.600 1.00 10.62 126 ASP A N 1
ATOM 932 C CA . ASP A 1 126 ? 10.867 17.149 16.766 1.00 11.49 126 ASP A CA 1
ATOM 933 C C . ASP A 1 126 ? 11.523 18.388 17.377 1.00 10.27 126 ASP A C 1
ATOM 934 O O . ASP A 1 126 ? 11.432 19.481 16.827 1.00 12.15 126 ASP A O 1
ATOM 939 N N . PRO A 1 127 ? 12.189 18.231 18.531 1.00 11.34 127 PRO A N 1
ATOM 940 C CA . PRO A 1 127 ? 12.842 19.359 19.199 1.00 12.84 127 PRO A CA 1
ATOM 941 C C . PRO A 1 127 ? 14.292 19.621 18.804 1.00 14.05 127 PRO A C 1
ATOM 942 O O . PRO A 1 127 ? 14.881 20.617 19.231 1.00 15.39 127 PRO A O 1
ATOM 946 N N . TYR A 1 128 ? 14.858 18.741 17.987 1.00 15.69 128 TYR A N 1
ATOM 947 C CA . TYR A 1 128 ? 16.253 18.865 17.584 1.00 18.63 128 TYR A CA 1
ATOM 948 C C . TYR A 1 128 ? 16.741 20.274 17.255 1.00 20.09 128 TYR A C 1
ATOM 949 O O . TYR A 1 128 ? 17.779 20.701 17.762 1.00 20.40 128 TYR A O 1
ATOM 958 N N . TYR A 1 129 ? 16.009 20.993 16.409 1.00 20.34 129 TYR A N 1
ATOM 959 C CA . TYR A 1 129 ? 16.419 22.340 16.026 1.00 22.52 129 TYR A CA 1
ATOM 960 C C . TYR A 1 129 ? 15.835 23.435 16.903 1.00 22.54 129 TYR A C 1
ATOM 961 O O . TYR A 1 129 ? 15.820 24.605 16.517 1.00 22.89 129 TYR A O 1
ATOM 970 N N . GLY A 1 130 ? 15.359 23.052 18.083 1.00 22.83 130 GLY A N 1
ATOM 971 C CA . GLY A 1 130 ? 14.791 24.019 19.003 1.00 23.93 130 GLY A CA 1
ATOM 972 C C . GLY A 1 130 ? 15.732 24.290 20.163 1.00 25.08 130 GLY A C 1
ATOM 973 O O . GLY A 1 130 ? 16.938 24.078 20.048 1.00 25.10 130 GLY A O 1
ATOM 974 N N . ASP A 1 131 ? 15.184 24.765 21.277 1.00 26.50 131 ASP A N 1
ATOM 975 C CA . ASP A 1 131 ? 15.985 25.058 22.463 1.00 28.45 131 ASP A CA 1
ATOM 976 C C . ASP A 1 131 ? 15.541 24.140 23.601 1.00 29.02 131 ASP A C 1
ATOM 977 O O . ASP A 1 131 ? 14.669 23.289 23.412 1.00 26.53 131 ASP A O 1
ATOM 982 N N . HIS A 1 132 ? 16.134 24.309 24.780 1.00 27.86 132 HIS A N 1
ATOM 983 C CA . HIS A 1 132 ? 15.780 23.471 25.920 1.00 27.40 132 HIS A CA 1
ATOM 984 C C . HIS A 1 132 ? 14.274 23.523 26.164 1.00 25.06 132 HIS A C 1
ATOM 985 O O . HIS A 1 132 ? 13.667 22.534 26.570 1.00 23.84 132 HIS A O 1
ATOM 992 N N . SER A 1 133 ? 13.679 24.684 25.912 1.00 23.16 133 SER A N 1
ATOM 993 C CA . SER A 1 133 ? 12.245 24.872 26.090 1.00 22.58 133 SER A CA 1
ATOM 994 C C . SER A 1 133 ? 11.469 23.878 25.227 1.00 20.28 133 SER A C 1
ATOM 995 O O . SER A 1 133 ? 10.451 23.333 25.649 1.00 18.94 133 SER A O 1
ATOM 998 N N . ASP A 1 134 ? 11.956 23.647 24.014 1.00 18.43 134 ASP A N 1
ATOM 999 C CA . ASP A 1 134 ? 11.300 22.713 23.111 1.00 18.10 134 ASP A CA 1
ATOM 1000 C C . ASP A 1 134 ? 11.404 21.281 23.628 1.00 16.80 134 ASP A C 1
ATOM 1001 O O . ASP A 1 134 ? 10.471 20.492 23.464 1.00 15.03 134 ASP A O 1
ATOM 1006 N N . PHE A 1 135 ? 12.524 20.946 24.264 1.00 13.65 135 PHE A N 1
ATOM 1007 C CA . PHE A 1 135 ? 12.687 19.599 24.803 1.00 13.43 135 PHE A CA 1
ATOM 1008 C C . PHE A 1 135 ? 11.786 19.393 26.016 1.00 12.47 135 PHE A C 1
ATOM 1009 O O . PHE A 1 135 ? 11.262 18.300 26.227 1.00 11.61 135 PHE A O 1
ATOM 1017 N N . GLU A 1 136 ? 11.613 20.442 26.814 1.00 12.41 136 GLU A N 1
ATOM 1018 C CA . GLU A 1 136 ? 10.742 20.370 27.987 1.00 14.11 136 GLU A CA 1
ATOM 1019 C C . GLU A 1 136 ? 9.299 20.198 27.520 1.00 12.69 136 GLU A C 1
ATOM 1020 O O . GLU A 1 136 ? 8.506 19.506 28.161 1.00 12.04 136 GLU A O 1
ATOM 1026 N N . GLU A 1 137 ? 8.963 20.844 26.406 1.00 10.56 137 GLU A N 1
ATOM 1027 C CA . GLU A 1 137 ? 7.620 20.749 25.851 1.00 10.72 137 GLU A CA 1
ATOM 1028 C C . GLU A 1 137 ? 7.368 19.347 25.297 1.00 10.42 137 GLU A C 1
ATOM 1029 O O . GLU A 1 137 ? 6.269 18.806 25.447 1.00 9.05 137 GLU A O 1
ATOM 1035 N N . VAL A 1 138 ? 8.380 18.759 24.662 1.00 8.42 138 VAL A N 1
ATOM 1036 C CA . VAL A 1 138 ? 8.239 17.407 24.127 1.00 9.04 138 VAL A CA 1
ATOM 1037 C C . VAL A 1 138 ? 8.003 16.464 25.303 1.00 8.41 138 VAL A C 1
ATOM 1038 O O . VAL A 1 138 ? 7.160 15.574 25.235 1.00 8.30 138 VAL A O 1
ATOM 1042 N N . PHE A 1 139 ? 8.753 16.667 26.384 1.00 8.52 139 PHE A N 1
ATOM 1043 C CA . PHE A 1 139 ? 8.588 15.850 27.576 1.00 7.20 139 PHE A CA 1
ATOM 1044 C C . PHE A 1 139 ? 7.145 15.922 28.079 1.00 5.56 139 PHE A C 1
ATOM 1045 O O . PHE A 1 139 ? 6.529 14.898 28.357 1.00 5.93 139 PHE A O 1
ATOM 1053 N N . ALA A 1 140 ? 6.618 17.138 28.207 1.00 5.80 140 ALA A N 1
ATOM 1054 C CA . ALA A 1 140 ? 5.257 17.338 28.704 1.00 6.94 140 ALA A CA 1
ATOM 1055 C C . ALA A 1 140 ? 4.202 16.662 27.825 1.00 6.92 140 ALA A C 1
ATOM 1056 O O . ALA A 1 140 ? 3.250 16.057 28.334 1.00 6.05 140 ALA A O 1
ATOM 1058 N N . VAL A 1 141 ? 4.374 16.777 26.511 1.00 6.93 141 VAL A N 1
ATOM 1059 C CA . VAL A 1 141 ? 3.451 16.180 25.550 1.00 6.85 141 VAL A CA 1
ATOM 1060 C C . VAL A 1 141 ? 3.457 14.657 25.696 1.00 7.07 141 VAL A C 1
ATOM 1061 O O . VAL A 1 141 ? 2.401 14.023 25.723 1.00 6.22 141 VAL A O 1
ATOM 1065 N N . ILE A 1 142 ? 4.650 14.079 25.801 1.00 6.09 142 ILE A N 1
ATOM 1066 C CA . ILE A 1 142 ? 4.794 12.639 25.964 1.00 4.95 142 ILE A CA 1
ATOM 1067 C C . ILE A 1 142 ? 4.197 12.220 27.297 1.00 6.38 142 ILE A C 1
ATOM 1068 O O . ILE A 1 142 ? 3.472 11.229 27.384 1.00 6.56 142 ILE A O 1
ATOM 1073 N N . GLU A 1 143 ? 4.508 12.985 28.337 1.00 6.21 143 GLU A N 1
ATOM 1074 C CA . GLU A 1 143 ? 4.004 12.700 29.671 1.00 6.57 143 GLU A CA 1
ATOM 1075 C C . GLU A 1 143 ? 2.478 12.662 29.680 1.00 4.60 143 GLU A C 1
ATOM 1076 O O . GLU A 1 143 ? 1.881 11.821 30.346 1.00 4.64 143 GLU A O 1
ATOM 1082 N N . SER A 1 144 ? 1.855 13.560 28.921 1.00 5.23 144 SER A N 1
ATOM 1083 C CA . SER A 1 144 ? 0.393 13.639 28.858 1.00 5.36 144 SER A CA 1
ATOM 1084 C C . SER A 1 144 ? -0.249 12.516 28.046 1.00 6.15 144 SER A C 1
ATOM 1085 O O . SER A 1 144 ? -1.438 12.226 28.212 1.00 4.14 144 SER A O 1
ATOM 1088 N N . ALA A 1 145 ? 0.533 11.888 27.175 1.00 5.24 145 ALA A N 1
ATOM 1089 C CA . ALA A 1 145 ? 0.020 10.823 26.318 1.00 6.07 145 ALA A CA 1
ATOM 1090 C C . ALA A 1 145 ? 0.143 9.405 26.876 1.00 6.59 145 ALA A C 1
ATOM 1091 O O . ALA A 1 145 ? -0.722 8.560 26.632 1.00 6.57 145 ALA A O 1
ATOM 1093 N N . LEU A 1 146 ? 1.215 9.150 27.617 1.00 5.97 146 LEU A N 1
ATOM 1094 C CA . LEU A 1 146 ? 1.481 7.825 28.177 1.00 6.86 146 LEU A CA 1
ATOM 1095 C C . LEU A 1 146 ? 0.386 7.158 29.012 1.00 6.57 146 LEU A C 1
ATOM 1096 O O . LEU A 1 146 ? 0.255 5.938 28.987 1.00 8.66 146 LEU A O 1
ATOM 1101 N N . PRO A 1 147 ? -0.405 7.932 29.769 1.00 7.51 147 PRO A N 1
ATOM 1102 C CA . PRO A 1 147 ? -1.437 7.234 30.548 1.00 8.61 147 PRO A CA 1
ATOM 1103 C C . PRO A 1 147 ? -2.308 6.262 29.745 1.00 8.58 147 PRO A C 1
ATOM 1104 O O . PRO A 1 147 ? -2.673 5.199 30.246 1.00 9.57 147 PRO A O 1
ATOM 1108 N N . GLY A 1 148 ? -2.620 6.616 28.500 1.00 7.50 148 GLY A N 1
ATOM 1109 C CA . GLY A 1 148 ? -3.434 5.749 27.664 1.00 7.04 148 GLY A CA 1
ATOM 1110 C C . GLY A 1 148 ? -2.699 4.483 27.255 1.00 8.46 148 GLY A C 1
ATOM 1111 O O . GLY A 1 148 ? -3.321 3.445 26.994 1.00 7.78 148 GLY A O 1
ATOM 1112 N N . LEU A 1 149 ? -1.371 4.563 27.190 1.00 7.39 149 LEU A N 1
ATOM 1113 C CA . LEU A 1 149 ? -0.569 3.406 26.820 1.00 6.87 149 LEU A CA 1
ATOM 1114 C C . LEU A 1 149 ? -0.558 2.432 27.995 1.00 7.46 149 LEU A C 1
ATOM 1115 O O . LEU A 1 149 ? -0.445 1.224 27.805 1.00 7.20 149 LEU A O 1
ATOM 1120 N N . HIS A 1 150 ? -0.665 2.957 29.213 1.00 7.05 150 HIS A N 1
ATOM 1121 C CA . HIS A 1 150 ? -0.707 2.079 30.378 1.00 8.35 150 HIS A CA 1
ATOM 1122 C C . HIS A 1 150 ? -2.010 1.286 30.355 1.00 9.21 150 HIS A C 1
ATOM 1123 O O . HIS A 1 150 ? -2.041 0.118 30.751 1.00 11.09 150 HIS A O 1
ATOM 1130 N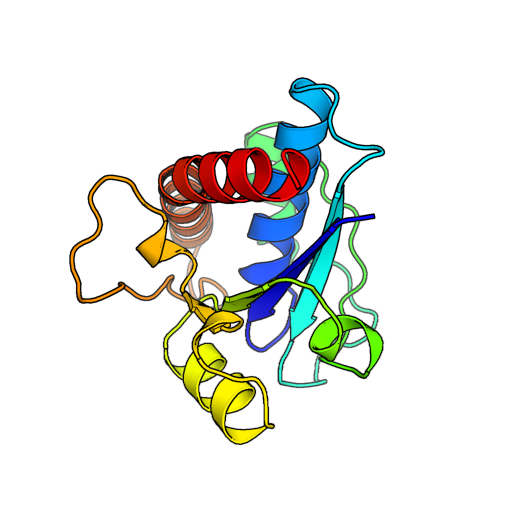 N . ASP A 1 151 ? -3.085 1.919 29.892 1.00 9.16 151 ASP A N 1
ATOM 1131 C CA . ASP A 1 151 ? -4.374 1.234 29.805 1.00 10.71 151 ASP A CA 1
ATOM 1132 C C . ASP A 1 151 ? -4.271 0.127 28.764 1.00 10.59 151 ASP A C 1
ATOM 1133 O O . ASP A 1 151 ? -4.791 -0.971 28.960 1.00 11.26 151 ASP A O 1
ATOM 1138 N N . TRP A 1 152 ? -3.603 0.430 27.654 1.00 10.96 152 TRP A N 1
ATOM 1139 C CA . TRP A 1 152 ? -3.415 -0.537 26.579 1.00 11.22 152 TRP A CA 1
ATOM 1140 C C . TRP A 1 152 ? -2.671 -1.757 27.124 1.00 11.59 152 TRP A C 1
ATOM 1141 O O . TRP A 1 152 ? -3.035 -2.899 26.843 1.00 11.20 152 TRP A O 1
ATOM 1152 N N . VAL A 1 153 ? -1.621 -1.506 27.902 1.00 9.97 153 VAL A N 1
ATOM 1153 C CA . VAL A 1 153 ? -0.842 -2.580 28.506 1.00 11.51 153 VAL A CA 1
ATOM 1154 C C . VAL A 1 153 ? -1.713 -3.421 29.446 1.00 11.64 153 VAL A C 1
ATOM 1155 O O . VAL A 1 153 ? -1.649 -4.650 29.426 1.00 12.80 153 VAL A O 1
ATOM 1159 N N . ASP A 1 154 ? -2.527 -2.761 30.266 1.00 12.25 154 ASP A N 1
ATOM 1160 C CA . ASP A 1 154 ? -3.393 -3.475 31.199 1.00 13.44 154 ASP A CA 1
ATOM 1161 C C . ASP A 1 154 ? -4.337 -4.420 30.457 1.00 15.27 154 ASP A C 1
ATOM 1162 O O . ASP A 1 154 ? -4.582 -5.543 30.901 1.00 14.49 154 ASP A O 1
ATOM 1167 N N . GLU A 1 155 ? -4.861 -3.960 29.326 1.00 14.66 155 GLU A N 1
ATOM 1168 C CA . GLU A 1 155 ? -5.776 -4.767 28.523 1.00 16.38 155 GLU A CA 1
ATOM 1169 C C . GLU A 1 155 ? -5.066 -5.984 27.946 1.00 15.57 155 GLU A C 1
ATOM 1170 O O . GLU A 1 155 ? -5.606 -7.094 27.947 1.00 13.97 155 GLU A O 1
ATOM 1176 N N . ARG A 1 156 ? -3.852 -5.764 27.449 1.00 14.56 156 ARG A N 1
ATOM 1177 C CA . ARG A 1 156 ? -3.050 -6.821 26.850 1.00 16.23 156 ARG A CA 1
ATOM 1178 C C . ARG A 1 156 ? -2.583 -7.881 27.846 1.00 17.53 156 ARG A C 1
ATOM 1179 O O . ARG A 1 156 ? -2.631 -9.074 27.552 1.00 17.29 156 ARG A O 1
ATOM 1187 N N . LEU A 1 157 ? -2.128 -7.454 29.020 1.00 18.33 157 LEU A N 1
ATOM 1188 C CA . LEU A 1 157 ? -1.653 -8.404 30.021 1.00 20.91 157 LEU A CA 1
ATOM 1189 C C . LEU A 1 157 ? -2.760 -9.344 30.480 1.00 23.30 157 LEU A C 1
ATOM 1190 O O . LEU A 1 157 ? -2.495 -10.478 30.885 1.00 24.71 157 LEU A O 1
ATOM 1195 N N . ALA A 1 158 ? -4.001 -8.874 30.412 1.00 24.93 158 ALA A N 1
ATOM 1196 C CA . ALA A 1 158 ? -5.135 -9.698 30.802 1.00 27.56 158 ALA A CA 1
ATOM 1197 C C . ALA A 1 158 ? -5.167 -10.955 29.930 1.00 29.65 158 ALA A C 1
ATOM 1198 O O . ALA A 1 158 ? -5.574 -12.028 30.381 1.00 30.67 158 ALA A O 1
ATOM 1200 N N . ARG A 1 159 ? -4.729 -10.817 28.681 1.00 29.47 159 ARG A N 1
ATOM 1201 C CA . ARG A 1 159 ? -4.705 -11.940 27.748 1.00 29.54 159 ARG A CA 1
ATOM 1202 C C . ARG A 1 159 ? -3.812 -13.067 28.248 1.00 29.51 159 ARG A C 1
ATOM 1203 O O . ARG A 1 159 ? -4.266 -14.230 28.210 1.00 15.17 159 ARG A O 1
#

Organism: Mycobacterium tuberculosis (strain ATCC 25618 / H37Rv) (NCBI:txid83332)

Sequence (156 aa):
PLHVTFVCTGNICRSPMAEKMFAQQLRHRGLGDAVRVTSAGTGNWHVGSCADERAAGVLRAHGYPTDHRAAQVGTEHLAADLLVALDRNHARLLRQLGVEAARVRMLRSFDPRSGTHALDVEDPYYGDHSDFEEVFAVIESALPGLHDWVDERLAR

Radius of gyration: 14.14 Å; Cα contacts (8 Å, |Δi|>4): 299; chains: 1; bounding box: 35×37×35 Å

Solvent-accessible surface area: 7834 Å² total; per-residue (Å²): 144,20,13,0,0,0,0,4,67,20,1,16,4,14,0,0,0,0,22,20,0,0,15,36,36,1,132,148,106,65,36,37,151,38,9,98,21,26,9,0,0,34,28,93,221,49,92,48,48,93,5,21,132,63,0,14,27,8,0,146,72,81,66,37,56,30,130,31,195,2,34,71,26,28,120,90,22,54,76,1,48,1,0,0,0,0,20,132,60,0,18,114,56,1,104,128,105,64,5,81,59,84,56,16,86,24,0,47,31,12,11,106,180,42,50,155,106,18,95,35,1,129,69,3,85,198,32,69,133,58,52,0,62,108,7,3,47,28,0,84,40,0,0,63,15,0,22,82,32,0,63,117,53,68,91,213

Nearest PDB structures (foldseek):
  1u2p-assembly1_A  TM=1.006E+00  e=4.584E-35  Mycobacterium tuberculosis
  5jnu-assembly1_B  TM=9.081E-01  e=2.504E-14  Mus musculus
  7kh8-assembly2_B  TM=9.113E-01  e=1.544E-13  Homo sapiens
  3jvi-assembly1_A  TM=9.012E-01  e=2.137E-13  Entamoeba histolytica HM-1:IMSS
  3rof-assembly1_A  TM=8.805E-01  e=1.318E-12  Staphylococcus aureus